Protein AF-A0A7Y1YPJ2-F1 (afdb_monomer_lite)

pLDDT: mean 94.02, std 7.25, range [53.75, 98.19]

Foldseek 3Di:
DDQDPVVLVVVLVVQVVVVVVVDQAAEPPDPCVCVNDDCVSHPHHYHDPVVVVVVVVVCVVPVVD

Sequence (65 aa):
GIFSPEARSFYKDQIIGLQKMGAEGVILGCTELPILLSQEDSELPLIETTQLHARAAVDFILSSS

Radius of gyration: 14.47 Å; chains: 1; bounding box: 33×17×43 Å

Secondary structure (DSSP, 8-state):
----HHHHHHHH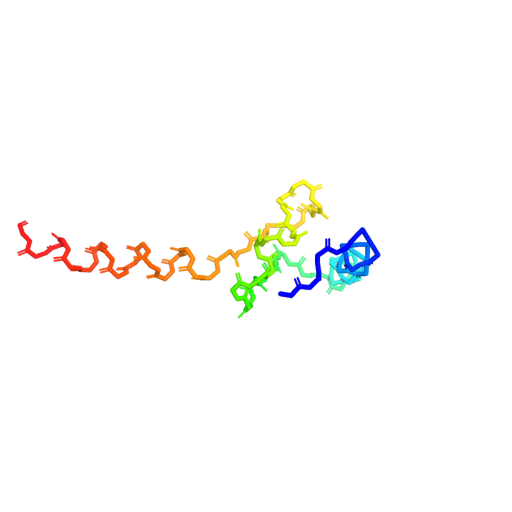HHHHHHHHTT---EEE-STTHHHH--GGG-SSPEEEHHHHHHHHHHHHHHTT-

Structure (mmCIF, N/CA/C/O backbone):
data_AF-A0A7Y1YPJ2-F1
#
_entry.id   AF-A0A7Y1YPJ2-F1
#
loop_
_atom_site.group_PDB
_atom_site.id
_atom_site.type_symbol
_atom_site.label_atom_id
_atom_site.label_alt_id
_atom_site.label_comp_id
_atom_site.label_asym_id
_atom_site.label_entity_id
_atom_site.label_seq_id
_atom_site.pdbx_PDB_ins_code
_atom_site.Cartn_x
_atom_site.Cartn_y
_atom_site.Cartn_z
_atom_site.occupancy
_atom_site.B_iso_or_equiv
_atom_site.auth_seq_id
_atom_site.auth_comp_id
_atom_site.auth_asym_id
_atom_site.auth_atom_id
_atom_site.pdbx_PDB_model_num
ATOM 1 N N . GLY A 1 1 ? 15.313 -1.216 5.434 1.00 72.94 1 GLY A N 1
ATOM 2 C CA 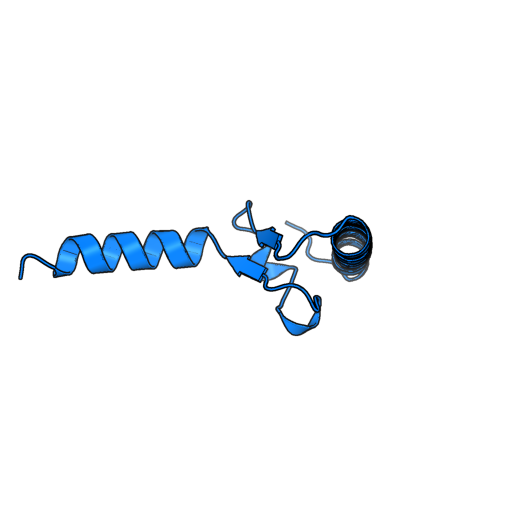. GLY A 1 1 ? 15.300 -1.791 4.074 1.00 72.94 1 GLY A CA 1
ATOM 3 C C . GLY A 1 1 ? 15.926 -0.820 3.091 1.00 72.94 1 GLY A C 1
ATOM 4 O O . GLY A 1 1 ? 16.236 0.297 3.487 1.00 72.94 1 GLY A O 1
ATOM 5 N N . ILE A 1 2 ? 16.129 -1.244 1.842 1.00 86.25 2 ILE A N 1
ATOM 6 C CA . ILE A 1 2 ? 16.586 -0.384 0.738 1.00 86.25 2 ILE A CA 1
ATOM 7 C C . ILE A 1 2 ? 15.355 -0.022 -0.102 1.00 86.25 2 ILE A C 1
ATOM 9 O O . ILE A 1 2 ? 14.654 -0.918 -0.563 1.00 86.25 2 ILE A O 1
ATOM 13 N N . PHE A 1 3 ? 15.095 1.273 -0.287 1.00 92.31 3 PHE A N 1
ATOM 14 C CA . PHE A 1 3 ? 13.954 1.794 -1.048 1.00 92.31 3 PHE A CA 1
ATOM 15 C C . PHE A 1 3 ? 14.468 2.445 -2.327 1.00 92.31 3 PHE A C 1
ATOM 17 O O . PHE A 1 3 ? 14.801 3.629 -2.339 1.00 92.31 3 PHE A O 1
ATOM 24 N N . SER A 1 4 ? 14.621 1.643 -3.378 1.00 95.00 4 SER A N 1
ATOM 25 C CA . SER A 1 4 ? 15.264 2.085 -4.611 1.00 95.00 4 SER A CA 1
ATOM 26 C C . SER A 1 4 ? 14.253 2.384 -5.727 1.00 95.00 4 SER A C 1
ATOM 28 O O . SER A 1 4 ? 13.126 1.871 -5.699 1.00 95.00 4 SER A O 1
ATOM 30 N N . PRO A 1 5 ? 14.636 3.192 -6.732 1.00 95.38 5 PRO A N 1
ATOM 31 C CA . PRO A 1 5 ? 13.817 3.412 -7.923 1.00 95.38 5 PRO A CA 1
ATOM 32 C C . PRO A 1 5 ? 13.468 2.114 -8.664 1.00 95.38 5 PRO A C 1
ATOM 34 O O . PRO A 1 5 ? 12.357 1.978 -9.169 1.00 95.38 5 PRO A O 1
ATOM 37 N N . GLU A 1 6 ? 14.379 1.138 -8.691 1.00 96.62 6 GLU A N 1
ATOM 38 C CA . GLU A 1 6 ? 14.167 -0.158 -9.348 1.00 96.62 6 GLU A CA 1
ATOM 39 C C . GLU A 1 6 ? 13.094 -0.972 -8.623 1.00 96.62 6 GLU A C 1
ATOM 41 O O . GLU A 1 6 ? 12.209 -1.538 -9.264 1.00 96.62 6 GLU A O 1
ATOM 46 N N . ALA A 1 7 ? 13.127 -0.982 -7.285 1.00 95.56 7 ALA A N 1
ATOM 47 C CA . ALA A 1 7 ? 12.089 -1.622 -6.487 1.00 95.56 7 ALA A CA 1
ATOM 48 C C . ALA A 1 7 ? 10.727 -0.954 -6.723 1.00 95.56 7 ALA A C 1
ATOM 50 O O . ALA A 1 7 ? 9.732 -1.646 -6.928 1.00 95.56 7 ALA A O 1
ATOM 51 N N . ARG A 1 8 ? 10.681 0.385 -6.766 1.00 96.06 8 ARG A N 1
ATOM 52 C CA . ARG A 1 8 ? 9.452 1.125 -7.090 1.00 96.06 8 ARG A CA 1
ATOM 53 C C . ARG A 1 8 ? 8.920 0.737 -8.470 1.00 96.06 8 ARG A C 1
ATOM 55 O O . ARG A 1 8 ? 7.750 0.389 -8.586 1.00 96.06 8 ARG A O 1
ATOM 62 N N . SER A 1 9 ? 9.776 0.737 -9.493 1.00 97.00 9 SER A N 1
ATOM 63 C CA . SER A 1 9 ? 9.395 0.351 -10.858 1.00 97.0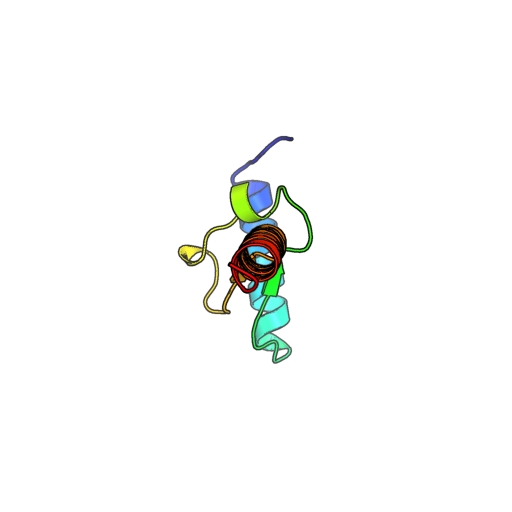0 9 SER A CA 1
ATOM 64 C C . SER A 1 9 ?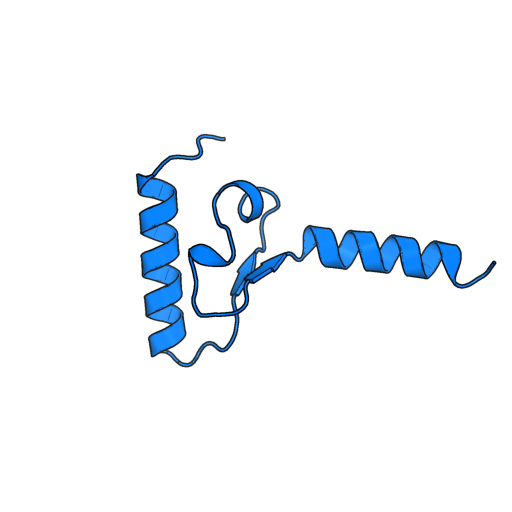 8.830 -1.067 -10.913 1.00 97.00 9 SER A C 1
ATOM 66 O O . SER A 1 9 ? 7.778 -1.278 -11.507 1.00 97.00 9 SER A O 1
ATOM 68 N N . PHE A 1 10 ? 9.478 -2.018 -10.234 1.00 96.81 10 PHE A N 1
ATOM 69 C CA . PHE A 1 10 ? 9.007 -3.398 -10.165 1.00 96.81 10 PHE A CA 1
ATOM 70 C C . PHE A 1 10 ? 7.569 -3.485 -9.640 1.00 96.81 10 PHE A C 1
ATOM 72 O O . PHE A 1 10 ? 6.725 -4.131 -10.260 1.00 96.81 10 PHE A O 1
ATOM 79 N N . TYR A 1 11 ? 7.262 -2.813 -8.526 1.00 97.00 11 TYR A N 1
ATOM 80 C CA . TYR A 1 11 ? 5.908 -2.839 -7.971 1.00 97.00 11 TYR A CA 1
ATOM 81 C C . TYR A 1 11 ? 4.889 -2.120 -8.862 1.00 97.00 11 TYR A C 1
ATOM 83 O O . TYR A 1 11 ? 3.768 -2.612 -8.987 1.00 97.00 11 TYR A O 1
ATOM 91 N N . LYS A 1 12 ? 5.263 -1.024 -9.535 1.00 97.38 12 LYS A N 1
ATOM 92 C CA . LYS A 1 12 ? 4.387 -0.357 -10.519 1.00 97.38 12 LYS A CA 1
ATOM 93 C C . LYS A 1 12 ? 3.990 -1.302 -11.649 1.00 97.38 12 LYS A C 1
ATOM 95 O O . LYS A 1 12 ? 2.812 -1.388 -11.990 1.00 97.38 12 LYS A O 1
ATOM 100 N N . ASP A 1 13 ? 4.943 -2.071 -12.169 1.00 98.00 13 ASP A N 1
ATOM 101 C CA . ASP A 1 13 ? 4.672 -3.054 -13.221 1.00 98.00 13 ASP A CA 1
ATOM 102 C C . ASP A 1 13 ? 3.720 -4.159 -12.739 1.00 98.00 13 ASP A C 1
ATOM 104 O O . ASP A 1 13 ? 2.818 -4.569 -13.477 1.00 98.00 13 ASP A O 1
ATOM 108 N N . GLN A 1 14 ? 3.861 -4.607 -11.484 1.00 97.50 14 GLN A N 1
ATOM 109 C CA . GLN A 1 14 ? 2.924 -5.569 -10.891 1.00 97.50 14 GLN A CA 1
ATOM 110 C C . GLN A 1 14 ? 1.512 -4.987 -10.765 1.00 97.50 14 GLN A C 1
ATOM 112 O O . GLN A 1 14 ? 0.542 -5.655 -11.121 1.00 97.50 14 GLN A O 1
ATOM 117 N N . ILE A 1 15 ? 1.386 -3.738 -10.309 1.00 97.69 15 ILE A N 1
ATOM 118 C CA . ILE A 1 15 ? 0.097 -3.044 -10.177 1.00 97.69 15 ILE A CA 1
ATOM 119 C C . ILE A 1 15 ? -0.597 -2.926 -11.539 1.00 97.69 15 ILE A C 1
ATOM 121 O O . ILE A 1 15 ? -1.780 -3.245 -11.652 1.00 97.69 15 ILE A O 1
ATOM 125 N N . ILE A 1 16 ? 0.139 -2.557 -12.592 1.00 97.94 16 ILE A N 1
ATOM 126 C CA . ILE A 1 16 ? -0.389 -2.497 -13.966 1.00 97.94 16 ILE A CA 1
ATOM 127 C C . ILE A 1 16 ? -0.854 -3.884 -14.436 1.00 97.94 16 ILE A C 1
ATOM 129 O O . ILE A 1 16 ? -1.890 -4.009 -15.094 1.00 97.94 16 ILE A O 1
ATOM 133 N N . GLY A 1 17 ? -0.100 -4.939 -14.111 1.00 98.12 17 GLY A N 1
ATOM 134 C CA . GLY A 1 17 ? -0.492 -6.320 -14.396 1.00 98.12 17 GLY A CA 1
ATOM 135 C C . GLY A 1 17 ? -1.815 -6.696 -13.726 1.00 98.12 17 GLY A C 1
ATOM 136 O O . GLY A 1 17 ? -2.729 -7.178 -14.394 1.00 98.12 17 GLY A O 1
ATOM 137 N N . LEU A 1 18 ? -1.948 -6.400 -12.432 1.00 97.81 18 LEU A N 1
ATOM 138 C CA . LEU A 1 18 ? -3.163 -6.655 -11.655 1.00 97.81 18 LEU A CA 1
ATOM 139 C C . LEU A 1 18 ? -4.359 -5.846 -12.172 1.00 97.81 18 LEU A C 1
ATOM 141 O O . LEU A 1 18 ? -5.455 -6.390 -12.300 1.00 97.81 18 LEU A O 1
ATOM 145 N N . GLN A 1 19 ? -4.151 -4.584 -12.550 1.00 97.69 19 GLN A N 1
ATOM 146 C CA . GLN A 1 19 ? -5.188 -3.751 -13.161 1.00 97.69 19 GLN A CA 1
ATOM 147 C C . GLN A 1 19 ? -5.731 -4.385 -14.447 1.00 97.69 19 GLN A C 1
ATOM 149 O O . GLN A 1 19 ? -6.943 -4.469 -14.636 1.00 97.69 19 GLN A O 1
ATOM 154 N N . LYS A 1 20 ? -4.852 -4.901 -15.317 1.00 98.00 20 LYS A N 1
ATOM 155 C CA . LYS A 1 20 ? -5.261 -5.606 -16.547 1.00 98.00 20 LYS A CA 1
ATOM 156 C C . LYS A 1 20 ? -6.032 -6.897 -16.269 1.00 98.00 20 LYS A C 1
ATOM 158 O O . LYS A 1 20 ? -6.800 -7.335 -17.119 1.00 98.00 20 LYS A O 1
ATOM 163 N N . MET A 1 21 ? -5.836 -7.495 -15.097 1.00 98.12 21 MET A N 1
ATOM 164 C CA . MET A 1 21 ? -6.587 -8.663 -14.631 1.00 98.12 21 MET A CA 1
ATOM 165 C C . MET A 1 21 ? -7.931 -8.294 -13.981 1.00 98.12 21 MET A C 1
ATOM 167 O O . MET A 1 21 ? -8.667 -9.192 -13.581 1.00 98.12 21 MET A O 1
ATOM 171 N N . GLY A 1 22 ? -8.266 -7.003 -13.892 1.00 98.12 22 GLY A N 1
ATOM 172 C CA . GLY A 1 22 ? -9.518 -6.518 -13.313 1.00 98.12 22 GLY A CA 1
ATOM 173 C C . GLY A 1 22 ? -9.444 -6.213 -11.819 1.00 98.12 22 GLY A C 1
ATOM 174 O O . GLY A 1 22 ? -10.485 -6.127 -11.178 1.00 98.12 22 GLY A O 1
ATOM 175 N N . ALA A 1 23 ? -8.246 -6.063 -11.244 1.00 98.19 23 ALA A N 1
ATOM 176 C CA . ALA A 1 23 ? -8.126 -5.574 -9.875 1.00 98.19 23 ALA A CA 1
ATOM 177 C C . ALA A 1 23 ? -8.657 -4.137 -9.767 1.00 98.19 23 ALA A C 1
ATOM 179 O O . ALA A 1 23 ? -8.347 -3.290 -10.602 1.00 98.19 23 ALA A O 1
ATOM 180 N N . GLU A 1 24 ? -9.415 -3.866 -8.707 1.00 98.06 24 GLU A N 1
ATOM 181 C CA . GLU A 1 24 ? -10.041 -2.560 -8.447 1.00 98.06 24 GLU A CA 1
ATOM 182 C C . GLU A 1 24 ? -9.329 -1.775 -7.333 1.00 98.06 24 GLU A C 1
ATOM 184 O O . GLU A 1 24 ? -9.704 -0.651 -7.015 1.00 98.06 24 GLU A O 1
ATOM 189 N N . GLY A 1 25 ? -8.292 -2.360 -6.730 1.00 96.94 25 GLY A N 1
ATOM 190 C CA . GLY A 1 25 ? -7.514 -1.776 -5.643 1.00 96.94 25 GLY A CA 1
ATOM 191 C C . GLY A 1 25 ? -6.328 -2.659 -5.269 1.00 96.94 25 GLY A C 1
ATOM 192 O O . GLY A 1 25 ? -6.282 -3.841 -5.622 1.00 96.94 25 GLY A O 1
ATOM 193 N N . VAL A 1 26 ? -5.360 -2.088 -4.554 1.00 97.56 26 VAL A N 1
ATOM 194 C CA . VAL A 1 26 ? -4.133 -2.781 -4.140 1.00 97.56 26 VAL A CA 1
ATOM 195 C C . VAL A 1 26 ? -3.935 -2.618 -2.642 1.00 97.56 26 VAL A C 1
ATOM 197 O O . VAL A 1 26 ? -3.818 -1.512 -2.124 1.00 97.56 26 VAL A O 1
ATOM 200 N N . ILE A 1 27 ? -3.866 -3.741 -1.936 1.00 96.69 27 ILE A N 1
ATOM 201 C CA . ILE A 1 27 ? -3.598 -3.770 -0.500 1.00 96.69 27 ILE A CA 1
ATOM 202 C C . ILE A 1 27 ? -2.090 -3.658 -0.269 1.00 96.69 27 ILE A C 1
ATOM 204 O O . ILE A 1 27 ? -1.330 -4.542 -0.666 1.00 96.69 27 ILE A O 1
ATOM 20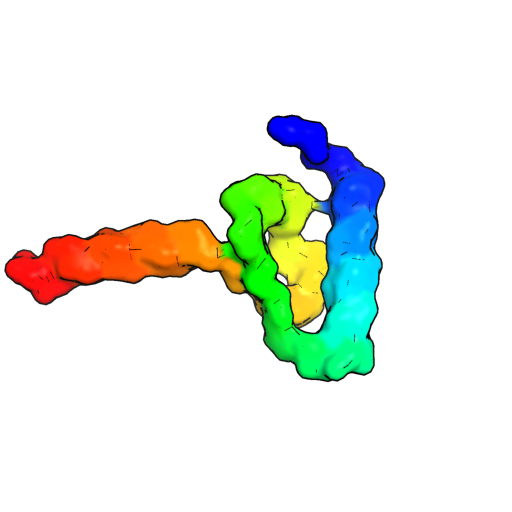8 N N . LEU A 1 28 ? -1.653 -2.604 0.427 1.00 95.75 28 LEU A N 1
ATOM 209 C CA . LEU A 1 28 ? -0.279 -2.495 0.915 1.00 95.75 28 LEU A CA 1
ATOM 210 C C . LEU A 1 28 ? -0.170 -3.322 2.203 1.00 95.75 28 LEU A C 1
ATOM 212 O O . LEU A 1 28 ? -0.454 -2.852 3.307 1.00 95.75 28 LEU A O 1
ATOM 216 N N . GLY A 1 29 ? 0.140 -4.608 2.018 1.00 92.31 29 GLY A N 1
ATOM 217 C CA . GLY A 1 29 ? 0.101 -5.631 3.071 1.00 92.31 29 GLY A CA 1
ATOM 218 C C . GLY A 1 29 ? 1.319 -5.670 3.999 1.00 92.31 29 GLY A C 1
ATOM 219 O O . GLY A 1 29 ? 1.267 -6.329 5.032 1.00 92.31 29 GLY A O 1
ATOM 220 N N . CYS A 1 30 ? 2.400 -4.971 3.654 1.00 90.38 30 CYS A N 1
ATOM 221 C CA . CYS A 1 30 ? 3.590 -4.843 4.495 1.00 90.38 30 CYS A CA 1
ATOM 222 C C . CYS A 1 30 ? 3.762 -3.386 4.919 1.00 90.38 30 CYS A C 1
ATOM 224 O O . CYS A 1 30 ? 3.515 -2.476 4.127 1.00 90.38 30 CYS A O 1
ATOM 226 N N . THR A 1 31 ? 4.255 -3.170 6.136 1.00 87.56 31 THR A N 1
ATOM 227 C CA . THR A 1 31 ? 4.469 -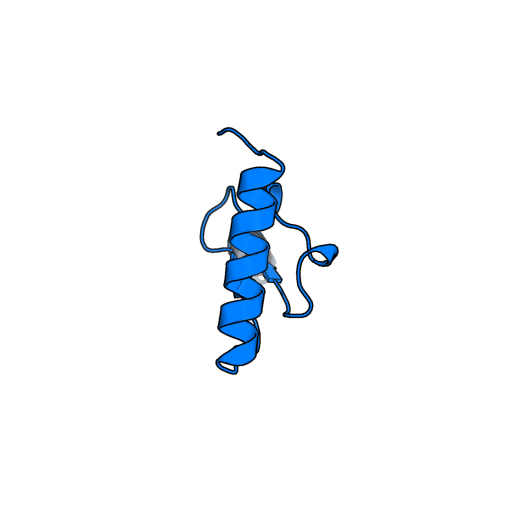1.840 6.728 1.00 87.56 31 THR A CA 1
ATOM 228 C C . THR A 1 31 ? 5.443 -0.953 5.947 1.00 87.56 31 THR A C 1
ATOM 230 O O . THR A 1 31 ? 5.400 0.267 6.061 1.00 87.56 31 THR A O 1
ATOM 233 N N . GLU A 1 32 ? 6.314 -1.548 5.136 1.00 92.94 32 GLU A N 1
ATOM 234 C CA . GLU A 1 32 ? 7.335 -0.871 4.340 1.00 92.94 32 GLU A CA 1
ATOM 235 C C . GLU A 1 32 ? 6.830 -0.425 2.963 1.00 92.94 32 GLU A C 1
ATOM 237 O O . GLU A 1 32 ? 7.409 0.483 2.368 1.00 92.94 32 GLU A O 1
ATOM 242 N N . LEU A 1 33 ? 5.765 -1.039 2.436 1.00 92.94 33 LEU A N 1
ATOM 243 C CA . LEU A 1 33 ? 5.244 -0.694 1.109 1.00 92.94 33 LEU A CA 1
ATOM 244 C C . LEU A 1 33 ? 4.729 0.753 1.020 1.00 92.94 33 LEU A C 1
ATOM 246 O O . LEU A 1 33 ? 5.050 1.392 0.020 1.00 92.94 33 LEU A O 1
ATOM 250 N N . PRO A 1 34 ? 4.052 1.315 2.042 1.00 92.19 34 PRO A N 1
ATOM 251 C CA . PRO A 1 34 ? 3.695 2.739 2.073 1.00 92.19 34 PRO A CA 1
ATOM 252 C C . PRO A 1 34 ? 4.893 3.703 2.037 1.00 92.19 34 PRO A C 1
ATOM 254 O O . PRO A 1 34 ? 4.748 4.869 1.694 1.00 92.19 34 PRO A O 1
ATOM 257 N N . ILE A 1 35 ? 6.099 3.242 2.396 1.00 93.25 35 ILE A N 1
ATOM 258 C CA . ILE A 1 35 ? 7.329 4.049 2.287 1.00 93.25 35 ILE A CA 1
ATOM 259 C C . ILE A 1 35 ? 7.853 4.021 0.843 1.00 93.25 35 ILE A C 1
ATOM 261 O O . ILE A 1 35 ? 8.445 4.988 0.361 1.00 93.25 35 ILE A O 1
ATOM 265 N N . LEU A 1 36 ? 7.660 2.895 0.148 1.00 95.25 36 LEU A N 1
ATOM 266 C CA . LEU A 1 36 ? 8.153 2.681 -1.210 1.00 95.25 36 LEU A CA 1
ATOM 267 C C . LEU A 1 36 ? 7.217 3.226 -2.290 1.00 95.25 36 LEU A C 1
ATOM 269 O O . LEU A 1 36 ? 7.710 3.622 -3.340 1.00 95.25 36 LEU A O 1
ATOM 273 N N . LEU A 1 37 ? 5.907 3.192 -2.067 1.00 95.44 37 LEU A N 1
ATOM 274 C CA . LEU A 1 37 ? 4.874 3.504 -3.052 1.00 95.44 37 LEU A CA 1
ATOM 275 C C . LEU A 1 37 ? 3.952 4.593 -2.521 1.00 95.44 37 LEU A C 1
ATOM 277 O O . LEU A 1 37 ? 3.590 4.594 -1.349 1.00 95.44 37 LEU A O 1
ATOM 281 N N . SER A 1 38 ? 3.531 5.476 -3.414 1.00 94.25 38 SER A N 1
ATOM 282 C CA . SER A 1 38 ? 2.549 6.530 -3.154 1.00 94.25 38 SER A CA 1
ATOM 283 C C . SER A 1 38 ? 1.380 6.396 -4.133 1.00 94.25 38 SER A C 1
ATOM 285 O O . SER A 1 38 ? 1.479 5.712 -5.149 1.00 94.25 38 SER A O 1
ATOM 287 N N . GLN A 1 39 ? 0.243 7.043 -3.853 1.00 95.56 39 GLN A N 1
ATOM 288 C CA . GLN A 1 39 ? -0.934 6.961 -4.734 1.00 95.56 39 GLN A CA 1
ATOM 289 C C . GLN A 1 39 ? -0.644 7.442 -6.171 1.00 95.56 39 GLN A C 1
ATOM 291 O O . GLN A 1 39 ? -1.262 6.965 -7.109 1.00 95.56 39 GLN A O 1
ATOM 296 N N . GLU A 1 40 ? 0.328 8.333 -6.367 1.00 94.81 40 GLU A N 1
ATOM 297 C CA . GLU A 1 40 ? 0.819 8.769 -7.689 1.00 94.81 40 GLU A CA 1
ATOM 298 C C . GLU A 1 40 ? 1.500 7.655 -8.511 1.00 94.81 40 GLU A C 1
ATOM 300 O O . GLU A 1 40 ? 1.690 7.797 -9.718 1.00 94.81 40 GLU A O 1
ATOM 305 N N . ASP A 1 41 ? 1.871 6.537 -7.882 1.00 94.56 41 ASP A N 1
ATOM 306 C CA . ASP A 1 41 ? 2.460 5.382 -8.557 1.00 94.56 41 ASP A CA 1
ATOM 307 C C . ASP A 1 41 ? 1.411 4.404 -9.113 1.00 94.56 41 ASP A C 1
ATOM 309 O O . ASP A 1 41 ? 1.789 3.438 -9.781 1.00 94.56 41 ASP A O 1
ATOM 313 N N . SER A 1 42 ? 0.116 4.633 -8.859 1.00 95.81 42 SER A N 1
ATOM 314 C CA . SER A 1 42 ? -0.965 3.705 -9.195 1.00 95.81 42 SER A CA 1
ATOM 315 C C . SER A 1 42 ? -2.275 4.416 -9.542 1.00 95.81 42 SER A C 1
ATOM 317 O O . SER A 1 42 ? -2.789 5.214 -8.767 1.00 95.81 42 SER A O 1
ATOM 319 N N . GLU A 1 43 ? -2.891 4.029 -10.659 1.00 95.56 43 GLU A N 1
ATOM 320 C CA . GLU A 1 43 ? -4.279 4.404 -10.982 1.00 95.56 43 GLU A CA 1
ATOM 321 C C . GLU A 1 43 ? -5.296 3.650 -10.107 1.00 95.56 43 GLU A C 1
ATOM 323 O O . GLU A 1 43 ? -6.422 4.101 -9.905 1.00 95.56 43 GLU A O 1
ATOM 328 N N . LEU A 1 44 ? -4.906 2.487 -9.571 1.00 97.75 44 LEU A N 1
ATOM 329 C CA . LEU A 1 44 ? -5.712 1.764 -8.594 1.00 97.75 44 LEU A CA 1
ATOM 330 C C . LEU A 1 44 ? -5.567 2.404 -7.205 1.00 97.75 44 LEU A C 1
ATOM 332 O O . LEU A 1 44 ? -4.449 2.772 -6.824 1.00 97.75 44 LEU A O 1
ATOM 336 N N . PRO A 1 45 ? -6.647 2.478 -6.407 1.00 97.56 45 PRO A N 1
ATOM 337 C CA . PRO A 1 45 ? -6.571 2.869 -5.006 1.00 97.56 45 PRO A CA 1
ATOM 338 C C . PRO A 1 45 ? -5.570 2.003 -4.234 1.00 97.56 45 PRO A C 1
ATOM 340 O O . PRO A 1 45 ? -5.677 0.771 -4.230 1.00 97.56 45 PRO A O 1
ATOM 343 N N . LEU A 1 46 ? -4.615 2.645 -3.562 1.00 97.25 46 LEU A N 1
ATOM 344 C CA . LEU A 1 46 ? -3.706 1.978 -2.635 1.00 97.25 46 LEU A CA 1
ATOM 345 C C . LEU A 1 46 ? -4.315 1.974 -1.230 1.00 97.25 46 LEU A C 1
ATOM 347 O O . LEU A 1 46 ? -4.709 3.009 -0.694 1.00 97.25 46 LEU A O 1
ATOM 351 N N . ILE A 1 47 ? -4.394 0.794 -0.624 1.00 96.50 47 ILE A N 1
ATOM 352 C CA . ILE A 1 47 ? -5.033 0.577 0.674 1.00 96.50 47 ILE A CA 1
ATOM 353 C C . ILE A 1 47 ? -3.940 0.320 1.711 1.00 96.50 47 ILE A C 1
ATOM 355 O O . ILE A 1 47 ? -3.423 -0.794 1.837 1.00 96.50 47 ILE A O 1
ATOM 359 N N . GLU A 1 48 ? -3.592 1.359 2.468 1.00 94.75 48 GLU A N 1
ATOM 360 C CA . GLU A 1 48 ? -2.627 1.291 3.569 1.00 94.75 48 GLU A CA 1
ATOM 361 C C . GLU A 1 48 ? -3.245 0.639 4.806 1.00 94.75 48 GLU A C 1
ATOM 363 O O . GLU A 1 48 ? -3.802 1.295 5.691 1.00 94.75 48 GLU A O 1
ATOM 368 N N . THR A 1 49 ? -3.146 -0.686 4.877 1.00 92.94 49 THR A N 1
ATOM 369 C CA . THR A 1 49 ? -3.791 -1.466 5.943 1.00 92.94 49 THR A CA 1
ATOM 370 C C . THR A 1 49 ? -3.328 -1.068 7.335 1.00 92.94 49 THR A C 1
ATOM 372 O O . THR A 1 49 ? -4.155 -0.972 8.235 1.00 92.94 49 THR A O 1
ATOM 375 N N . THR A 1 50 ? -2.040 -0.774 7.517 1.00 91.38 50 THR A N 1
ATOM 376 C CA . THR A 1 50 ? -1.491 -0.354 8.811 1.00 91.38 50 THR A CA 1
ATOM 377 C C . THR A 1 50 ? -2.131 0.943 9.309 1.00 91.38 50 THR A C 1
ATOM 379 O O . THR A 1 50 ? -2.534 1.006 10.468 1.00 91.38 50 THR A O 1
ATOM 382 N N . GLN A 1 51 ? -2.282 1.950 8.441 1.00 92.62 51 GLN A N 1
ATOM 383 C CA . GLN A 1 51 ? -2.925 3.221 8.795 1.00 92.62 51 GLN A CA 1
ATOM 384 C C . GLN A 1 51 ? -4.409 3.034 9.109 1.00 92.62 51 GLN A C 1
ATOM 386 O O . GLN A 1 51 ? -4.895 3.510 10.137 1.00 92.62 51 GLN A O 1
ATOM 391 N N . LEU A 1 52 ? -5.130 2.300 8.255 1.00 93.94 52 LEU A N 1
ATOM 392 C CA . LEU A 1 52 ? -6.549 2.014 8.473 1.00 93.94 52 LEU A CA 1
ATOM 393 C C . LEU A 1 52 ? -6.774 1.256 9.783 1.00 93.94 52 LEU A C 1
ATOM 395 O O . LEU A 1 52 ? -7.688 1.580 10.537 1.00 93.94 52 LEU A O 1
ATOM 399 N N . HIS A 1 53 ? -5.915 0.282 10.076 1.00 94.50 53 HIS A N 1
ATOM 400 C CA . HIS A 1 53 ? -6.001 -0.509 11.294 1.00 94.50 53 HIS A CA 1
ATOM 401 C C . HIS A 1 53 ? -5.693 0.326 12.541 1.00 94.50 53 HIS A C 1
ATOM 403 O O . HIS A 1 53 ? -6.429 0.250 13.523 1.00 94.50 53 HIS A O 1
ATOM 409 N N . ALA A 1 54 ? -4.657 1.169 12.495 1.00 94.94 54 ALA A N 1
ATOM 410 C CA . ALA A 1 54 ? -4.328 2.077 13.590 1.00 94.94 54 ALA A CA 1
ATOM 411 C C . ALA A 1 54 ? -5.473 3.061 13.872 1.00 94.94 54 ALA A C 1
ATOM 413 O O . ALA A 1 54 ? -5.850 3.250 15.028 1.00 94.94 54 ALA A O 1
ATOM 414 N N . ARG A 1 55 ? -6.077 3.635 12.824 1.00 95.94 55 ARG A N 1
ATOM 415 C CA . ARG A 1 55 ? -7.240 4.519 12.962 1.00 95.94 55 ARG A CA 1
ATOM 416 C C . ARG A 1 55 ? -8.438 3.795 13.569 1.00 95.94 55 ARG A C 1
ATOM 418 O O . ARG A 1 55 ? -9.015 4.299 14.524 1.00 95.94 55 ARG A O 1
ATOM 425 N N . ALA A 1 56 ? -8.759 2.600 13.077 1.00 96.25 56 ALA A N 1
ATOM 426 C CA . ALA A 1 56 ? -9.843 1.793 13.630 1.00 96.25 56 ALA A CA 1
ATOM 427 C C . ALA A 1 56 ? -9.618 1.461 15.115 1.00 96.25 56 ALA A C 1
ATOM 429 O O . ALA A 1 56 ? -10.563 1.492 15.900 1.00 96.25 56 ALA A O 1
ATOM 430 N N . ALA A 1 57 ? -8.373 1.190 15.520 1.00 96.94 57 ALA A N 1
ATOM 431 C CA . ALA A 1 57 ? -8.030 0.965 16.921 1.00 96.94 57 ALA A CA 1
ATOM 432 C C . ALA A 1 57 ? -8.236 2.224 17.783 1.00 96.94 57 ALA A C 1
ATOM 434 O O . ALA A 1 57 ? -8.783 2.129 18.880 1.00 96.94 57 ALA A O 1
ATOM 435 N N . VAL A 1 58 ? -7.843 3.403 17.288 1.00 97.44 58 VAL A N 1
ATOM 436 C CA . VAL A 1 58 ? -8.085 4.686 17.974 1.00 97.44 58 VAL A CA 1
ATOM 437 C C . VAL A 1 58 ? -9.582 4.964 18.106 1.00 97.44 58 VAL A C 1
ATOM 439 O O . VAL A 1 58 ? -10.049 5.254 19.206 1.00 97.44 58 VAL A O 1
ATOM 442 N N . ASP A 1 59 ? -10.338 4.823 17.017 1.00 96.94 59 ASP A N 1
ATOM 443 C CA . ASP A 1 59 ? -11.787 5.042 17.004 1.00 96.94 59 ASP A CA 1
ATOM 444 C C . ASP A 1 59 ? -12.493 4.089 17.982 1.00 96.94 59 ASP A C 1
ATOM 446 O O . ASP A 1 59 ? -13.359 4.508 18.749 1.00 96.94 59 ASP A O 1
ATOM 450 N N . PHE A 1 60 ? -12.071 2.821 18.029 1.00 97.00 60 PHE A N 1
ATOM 451 C CA . PHE A 1 60 ? -12.571 1.843 18.994 1.00 97.00 60 PHE A CA 1
ATOM 452 C C . PHE A 1 60 ? -12.345 2.300 20.442 1.00 97.00 60 PHE A C 1
ATOM 454 O O . PHE A 1 60 ? -13.291 2.299 21.230 1.00 97.00 60 PHE A O 1
ATOM 461 N N . ILE A 1 61 ? -11.129 2.748 20.777 1.00 97.31 61 ILE A N 1
ATOM 462 C CA . ILE A 1 61 ? -10.772 3.217 22.127 1.00 97.31 61 ILE A CA 1
ATOM 463 C C . ILE A 1 61 ? -11.592 4.454 22.529 1.00 97.31 61 ILE A C 1
ATOM 465 O O . ILE A 1 61 ? -12.042 4.544 23.671 1.00 97.31 61 ILE A O 1
ATOM 469 N N . LEU A 1 62 ? -11.800 5.398 21.608 1.00 96.50 62 LEU A N 1
ATOM 470 C CA . LEU A 1 62 ? -12.464 6.674 21.896 1.00 96.50 62 LEU A CA 1
ATOM 471 C C . LEU A 1 62 ? -13.998 6.610 21.820 1.00 96.50 62 LEU A C 1
ATOM 473 O O . LEU A 1 62 ? -14.664 7.443 22.425 1.00 96.50 62 LEU A O 1
ATOM 477 N N . SER A 1 63 ? -14.577 5.625 21.127 1.00 89.88 63 SER A N 1
ATOM 478 C CA . SER A 1 63 ? -16.037 5.494 20.947 1.00 89.88 63 SER A CA 1
ATOM 479 C C . SER A 1 63 ? -16.840 5.226 22.231 1.00 89.88 63 SER A C 1
ATOM 481 O O . SER A 1 63 ? -18.066 5.304 22.212 1.00 89.88 63 SER A O 1
ATOM 483 N N . SER A 1 64 ? -16.169 4.903 23.342 1.00 65.69 64 SER A N 1
ATOM 484 C CA . SER A 1 64 ? -16.781 4.648 24.658 1.00 65.69 64 SER A CA 1
ATOM 485 C C . SER A 1 64 ? -16.571 5.792 25.665 1.00 65.69 64 SER A C 1
ATOM 487 O O . SER A 1 64 ? -16.745 5.573 26.865 1.00 65.69 64 SER A O 1
ATOM 489 N N . SER A 1 65 ? -16.149 6.978 25.202 1.00 53.75 65 SER A N 1
ATOM 490 C CA . SER A 1 65 ? -15.957 8.193 26.019 1.00 53.75 65 SER A CA 1
ATOM 491 C C . SER A 1 65 ? -17.076 9.213 25.839 1.00 53.75 65 SER A C 1
ATOM 493 O O . SER A 1 65 ? -17.616 9.309 24.716 1.00 53.75 65 SER A O 1
#